Protein AF-A0A939VZM9-F1 (afdb_monomer_lite)

Sequence (76 aa):
MKYIDAHIHLNMKAKNPVRDLIENLEHAGCSGAVLILNSDAEKCCFFEHCNELLDSSLIWHIGMLVDLESPHKNEK

Secondary structure (DSSP, 8-state):
------EE---TTSSSHHHHHHHHHHHTT-SEEEEEE-SHHHHHHHHHTHHHHHHHHHHTT-EEEEEE--S-----

Foldseek 3Di:
DDAPEAEDEFPPVDPQSLVVVLVVCLVVVHLEYEYEQPDPSRVVSCVVCVVVNVVSCVVSNYHYHYHDPDPDDPPD

Structure (mmCIF, N/CA/C/O backbone):
data_AF-A0A939VZM9-F1
#
_entry.id   AF-A0A939VZM9-F1
#
loop_
_atom_site.group_PDB
_atom_site.id
_atom_site.type_symbol
_atom_site.label_atom_id
_atom_site.label_alt_id
_atom_site.label_comp_id
_atom_site.label_asym_id
_atom_site.label_entity_id
_atom_site.label_seq_id
_atom_site.pdbx_PDB_ins_code
_atom_site.Cartn_x
_atom_site.Cartn_y
_atom_site.Cartn_z
_atom_site.occupancy
_atom_site.B_iso_or_equiv
_atom_site.auth_seq_id
_atom_site.auth_comp_id
_atom_site.auth_asym_id
_atom_site.auth_atom_id
_atom_site.pdbx_PDB_model_num
ATOM 1 N N . MET A 1 1 ? 3.308 5.181 -19.881 1.00 48.41 1 MET A N 1
ATOM 2 C CA . MET A 1 1 ? 3.237 4.491 -18.578 1.00 48.41 1 MET A CA 1
ATOM 3 C C . MET A 1 1 ? 1.829 3.920 -18.466 1.00 48.41 1 MET A C 1
ATOM 5 O O . MET A 1 1 ? 0.889 4.700 -18.567 1.00 48.41 1 MET A O 1
ATOM 9 N N . LYS A 1 2 ? 1.649 2.591 -18.428 1.00 48.88 2 LYS A N 1
ATOM 10 C CA . LYS A 1 2 ? 0.321 2.000 -18.183 1.00 48.88 2 LYS A CA 1
ATOM 11 C C . LYS A 1 2 ? 0.083 2.095 -16.679 1.00 48.88 2 LYS A C 1
ATOM 13 O O . LYS A 1 2 ? 0.725 1.373 -15.927 1.00 48.88 2 LYS A O 1
ATOM 18 N N . TYR A 1 3 ? -0.782 3.010 -16.257 1.00 51.66 3 TYR A N 1
ATOM 19 C CA . TYR A 1 3 ? -1.281 3.003 -14.889 1.00 51.66 3 TYR A CA 1
ATOM 20 C C . TYR A 1 3 ? -2.244 1.827 -14.785 1.00 51.66 3 TYR A C 1
ATOM 22 O O . TYR A 1 3 ? -3.298 1.825 -15.420 1.00 51.66 3 TYR A O 1
ATOM 30 N N . ILE A 1 4 ? -1.822 0.782 -14.081 1.00 55.09 4 ILE A N 1
ATOM 31 C CA . ILE A 1 4 ? -2.754 -0.232 -13.613 1.00 55.09 4 ILE A CA 1
ATOM 32 C C . ILE A 1 4 ? -3.463 0.431 -12.440 1.00 55.09 4 ILE A C 1
ATOM 34 O O . ILE A 1 4 ? -2.825 0.808 -11.462 1.00 55.09 4 ILE A O 1
ATOM 38 N N . ASP A 1 5 ? -4.761 0.659 -12.600 1.00 54.62 5 ASP A N 1
ATOM 39 C CA . ASP A 1 5 ? -5.605 1.169 -11.530 1.00 54.62 5 ASP A CA 1
ATOM 40 C C . ASP A 1 5 ? -5.773 0.061 -10.488 1.00 54.62 5 ASP A C 1
ATOM 42 O O . ASP A 1 5 ? -6.630 -0.816 -10.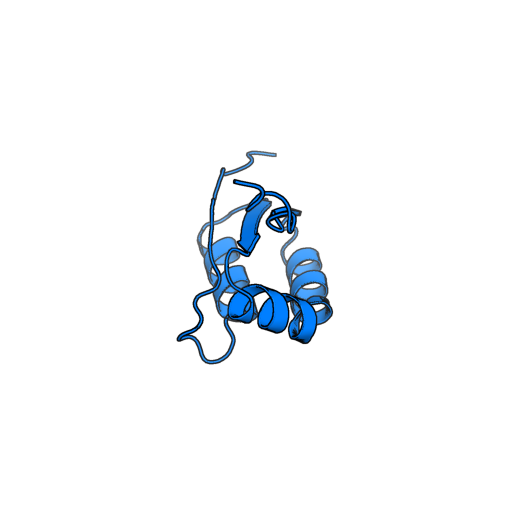605 1.00 54.62 5 ASP A O 1
ATOM 46 N N . ALA A 1 6 ? -4.847 0.024 -9.534 1.00 59.84 6 ALA A N 1
ATOM 47 C CA . ALA A 1 6 ? -4.858 -0.914 -8.431 1.00 59.84 6 ALA A CA 1
ATOM 48 C C . ALA A 1 6 ? -5.265 -0.151 -7.168 1.00 59.84 6 ALA A C 1
ATOM 50 O O . ALA A 1 6 ? -4.430 0.477 -6.515 1.00 59.84 6 ALA A O 1
ATOM 51 N N . HIS A 1 7 ? -6.561 -0.197 -6.857 1.00 72.50 7 HIS A N 1
ATOM 52 C CA . HIS A 1 7 ? -7.100 0.233 -5.570 1.00 72.50 7 HIS A CA 1
ATOM 53 C C . HIS A 1 7 ? -6.769 -0.834 -4.526 1.00 72.50 7 HIS A C 1
ATOM 55 O O . HIS A 1 7 ? -7.306 -1.945 -4.584 1.00 72.50 7 HIS A O 1
ATOM 61 N N . ILE A 1 8 ? -5.848 -0.529 -3.612 1.00 76.62 8 ILE A N 1
ATOM 62 C CA . ILE A 1 8 ? -5.321 -1.507 -2.652 1.00 76.62 8 ILE A CA 1
ATOM 63 C C . ILE A 1 8 ? -5.372 -0.945 -1.225 1.00 76.62 8 ILE A C 1
ATOM 65 O O . ILE A 1 8 ? -5.187 0.251 -1.002 1.00 76.62 8 ILE A O 1
ATOM 69 N N . HIS A 1 9 ? -5.614 -1.843 -0.267 1.00 84.56 9 HIS A N 1
ATOM 70 C CA . HIS A 1 9 ? -5.562 -1.618 1.179 1.00 84.56 9 HIS A CA 1
ATOM 71 C C . HIS A 1 9 ? -4.326 -2.285 1.792 1.00 84.56 9 HIS A C 1
ATOM 73 O O . HIS A 1 9 ? -3.805 -3.257 1.236 1.00 84.56 9 HIS A O 1
ATOM 79 N N . LEU A 1 10 ? -3.884 -1.825 2.967 1.00 86.38 10 LEU A N 1
ATOM 80 C CA . LEU A 1 10 ? -2.798 -2.501 3.680 1.00 86.38 10 LEU A CA 1
ATOM 81 C C . LEU A 1 10 ? -3.295 -3.820 4.276 1.00 86.38 10 LEU A C 1
ATOM 83 O O . LEU A 1 10 ? -4.296 -3.883 4.993 1.00 86.38 10 LEU A O 1
ATOM 87 N N . ASN A 1 11 ? -2.549 -4.894 4.036 1.00 88.38 11 ASN A N 1
ATOM 88 C CA . ASN A 1 11 ? -2.805 -6.172 4.679 1.00 88.38 11 ASN A CA 1
ATOM 89 C C . ASN A 1 11 ? -2.333 -6.131 6.138 1.00 88.38 11 ASN A C 1
ATOM 91 O O . ASN A 1 11 ? -1.233 -6.566 6.467 1.00 88.38 11 ASN A O 1
ATOM 95 N N . MET A 1 12 ? -3.192 -5.654 7.036 1.00 88.62 12 MET A N 1
ATOM 96 C CA . MET A 1 12 ? -2.874 -5.501 8.464 1.00 88.62 12 MET A CA 1
ATOM 97 C C . MET A 1 12 ? -2.628 -6.825 9.212 1.00 88.62 12 MET A C 1
ATOM 99 O O . MET A 1 12 ? -2.283 -6.813 10.391 1.00 88.62 12 MET A O 1
ATOM 103 N N . LYS A 1 13 ? -2.805 -7.978 8.552 1.00 89.06 13 LYS A N 1
ATOM 104 C CA . LYS A 1 13 ? -2.430 -9.298 9.088 1.00 89.06 13 LYS A CA 1
ATOM 105 C C . LYS A 1 13 ? -1.001 -9.699 8.713 1.00 89.06 13 LYS A C 1
ATOM 107 O O . LYS A 1 13 ? -0.485 -10.668 9.271 1.00 89.06 13 LYS A O 1
ATOM 112 N N . ALA A 1 14 ? -0.374 -9.002 7.766 1.00 87.25 14 ALA A N 1
ATOM 113 C CA . ALA A 1 14 ? 1.015 -9.225 7.402 1.00 87.25 14 ALA A CA 1
ATOM 114 C C . ALA A 1 14 ? 1.948 -8.754 8.524 1.00 87.25 14 ALA A C 1
ATOM 116 O O . ALA A 1 14 ? 1.662 -7.803 9.248 1.00 87.25 14 ALA A O 1
ATOM 117 N N . LYS A 1 15 ? 3.114 -9.399 8.634 1.00 86.38 15 LYS A N 1
ATOM 118 C CA . LYS A 1 15 ? 4.157 -8.998 9.590 1.00 86.38 15 LYS A CA 1
ATOM 119 C C . LYS A 1 15 ? 4.708 -7.595 9.293 1.00 86.38 15 LYS A C 1
ATOM 121 O O . LYS A 1 15 ? 5.122 -6.904 10.214 1.00 86.38 15 LYS A O 1
ATOM 126 N N . ASN A 1 16 ? 4.730 -7.209 8.017 1.00 85.69 16 ASN A N 1
ATOM 127 C CA . ASN A 1 16 ? 5.036 -5.861 7.547 1.00 85.69 16 ASN A CA 1
ATOM 128 C C . ASN A 1 16 ? 4.086 -5.540 6.370 1.00 85.69 16 ASN A C 1
ATOM 130 O O . ASN A 1 16 ? 4.361 -5.965 5.245 1.00 85.69 16 ASN A O 1
ATOM 134 N N . PRO A 1 17 ? 2.953 -4.856 6.624 1.00 89.19 17 PRO A N 1
ATOM 135 C CA . PRO A 1 17 ? 1.935 -4.570 5.608 1.00 89.19 17 PRO A CA 1
ATOM 136 C C . PRO A 1 17 ? 2.430 -3.717 4.433 1.00 89.19 17 PRO A C 1
ATOM 138 O O . PRO A 1 17 ? 1.969 -3.895 3.308 1.00 89.19 17 PRO A O 1
ATOM 141 N N . VAL A 1 18 ? 3.380 -2.810 4.675 1.00 85.81 18 VAL A N 1
ATOM 142 C CA . VAL A 1 18 ? 3.963 -1.938 3.643 1.00 85.81 18 VAL A CA 1
ATOM 143 C C . VAL A 1 18 ? 4.866 -2.723 2.699 1.00 85.81 18 VAL A C 1
ATOM 145 O O . VAL A 1 18 ? 4.784 -2.568 1.480 1.00 85.81 18 VAL A O 1
ATOM 148 N N . ARG A 1 19 ? 5.698 -3.609 3.246 1.00 86.44 19 ARG A N 1
ATOM 149 C CA . ARG A 1 19 ? 6.554 -4.470 2.430 1.00 86.44 19 ARG A CA 1
ATOM 150 C C . ARG A 1 19 ? 5.741 -5.456 1.591 1.00 86.44 19 ARG A C 1
ATOM 152 O O . ARG A 1 19 ? 6.025 -5.607 0.408 1.00 86.44 19 ARG A O 1
ATOM 159 N N . ASP A 1 20 ? 4.713 -6.060 2.189 1.00 90.31 20 ASP A N 1
ATOM 160 C CA . ASP A 1 20 ? 3.769 -6.946 1.491 1.00 90.31 20 ASP A CA 1
ATOM 161 C C . ASP A 1 20 ? 3.115 -6.229 0.297 1.00 90.31 20 ASP A C 1
ATOM 163 O O . ASP A 1 20 ? 3.047 -6.773 -0.802 1.00 90.31 20 ASP A O 1
ATOM 167 N N . LEU A 1 21 ? 2.704 -4.967 0.468 1.00 88.81 21 LEU A N 1
ATOM 168 C CA . LEU A 1 21 ? 2.150 -4.152 -0.616 1.00 88.81 21 LEU A CA 1
ATOM 169 C C . LEU A 1 21 ? 3.135 -3.982 -1.783 1.00 88.81 21 LEU A C 1
ATOM 171 O O . LEU A 1 21 ? 2.762 -4.218 -2.932 1.00 88.81 21 LEU A O 1
ATOM 175 N N . ILE A 1 22 ? 4.374 -3.567 -1.509 1.00 87.19 22 ILE A N 1
ATOM 176 C CA . ILE A 1 22 ? 5.359 -3.295 -2.566 1.00 87.19 22 ILE A CA 1
ATOM 177 C C . ILE A 1 22 ? 5.753 -4.573 -3.311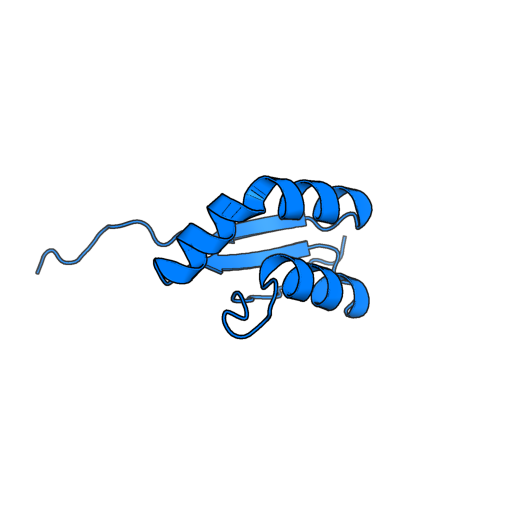 1.00 87.19 22 ILE A C 1
ATOM 179 O O . ILE A 1 22 ? 5.796 -4.555 -4.538 1.00 87.19 22 ILE A O 1
ATOM 183 N N . GLU A 1 23 ? 5.985 -5.679 -2.599 1.00 88.56 23 GLU A N 1
ATOM 184 C CA . GLU A 1 23 ? 6.304 -6.976 -3.217 1.00 88.56 23 GLU A CA 1
ATOM 185 C C . GLU A 1 23 ? 5.157 -7.448 -4.126 1.00 88.56 23 GLU A C 1
ATOM 187 O O . GLU A 1 23 ? 5.388 -7.911 -5.242 1.00 88.56 23 GLU A O 1
ATOM 192 N N . ASN A 1 24 ? 3.902 -7.252 -3.707 1.00 88.25 24 ASN A N 1
ATOM 193 C CA . ASN A 1 24 ? 2.743 -7.581 -4.537 1.00 88.25 24 ASN A CA 1
ATOM 194 C C . ASN A 1 24 ? 2.639 -6.694 -5.790 1.00 88.25 24 ASN A C 1
ATOM 196 O O . ASN A 1 24 ? 2.302 -7.190 -6.866 1.00 88.25 24 ASN A O 1
ATOM 200 N N . LEU A 1 25 ? 2.930 -5.396 -5.674 1.00 87.50 25 LEU A N 1
ATOM 201 C CA . LEU A 1 25 ? 2.913 -4.468 -6.810 1.00 87.50 25 LEU A CA 1
ATOM 202 C C . LEU A 1 25 ? 4.033 -4.755 -7.817 1.00 87.50 25 LEU A C 1
ATOM 204 O O . LEU A 1 25 ? 3.801 -4.686 -9.026 1.00 87.50 25 LEU A 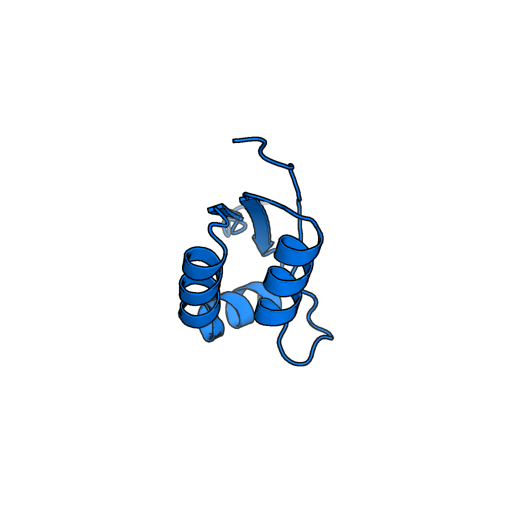O 1
ATOM 208 N N . GLU A 1 26 ? 5.220 -5.102 -7.326 1.00 87.50 26 GLU A N 1
ATOM 209 C CA . GLU A 1 26 ? 6.379 -5.478 -8.136 1.00 87.50 26 GLU A CA 1
ATOM 210 C C . GLU A 1 26 ? 6.116 -6.776 -8.903 1.00 87.50 26 GLU A C 1
ATOM 212 O O . GLU A 1 26 ? 6.189 -6.783 -10.134 1.00 87.50 26 GLU A O 1
ATOM 217 N N . HIS A 1 27 ? 5.669 -7.830 -8.214 1.00 88.50 27 HIS A N 1
ATOM 218 C CA . HIS A 1 27 ? 5.291 -9.095 -8.846 1.00 88.50 27 HIS A CA 1
ATOM 219 C C . HIS A 1 27 ? 4.167 -8.940 -9.881 1.00 88.50 27 HIS A C 1
ATOM 221 O O . HIS A 1 27 ? 4.136 -9.662 -10.880 1.00 88.50 27 HIS A O 1
ATOM 227 N N . ALA A 1 28 ? 3.240 -8.001 -9.668 1.00 85.56 28 ALA A N 1
ATOM 228 C CA . ALA A 1 28 ? 2.175 -7.693 -10.621 1.00 85.56 28 ALA A CA 1
ATOM 229 C C . ALA A 1 28 ? 2.653 -6.865 -11.833 1.00 85.56 28 ALA A C 1
ATOM 231 O O . ALA A 1 28 ? 1.900 -6.701 -12.797 1.00 85.56 28 ALA A O 1
ATOM 232 N N . GLY A 1 29 ? 3.882 -6.340 -11.812 1.00 86.88 29 GLY A N 1
ATOM 233 C CA . GLY A 1 29 ? 4.418 -5.464 -12.854 1.00 86.88 29 GLY A CA 1
ATOM 234 C C . GLY A 1 29 ? 3.749 -4.086 -12.889 1.00 86.88 29 GLY A C 1
ATOM 235 O O . GLY A 1 29 ? 3.668 -3.461 -13.952 1.00 86.88 29 GLY A O 1
ATOM 236 N N . CYS A 1 30 ? 3.228 -3.615 -11.754 1.00 84.50 30 CYS A N 1
ATOM 237 C CA . CYS A 1 30 ? 2.564 -2.320 -11.652 1.00 84.50 30 CYS A CA 1
ATOM 238 C C . CYS A 1 30 ? 3.586 -1.178 -11.686 1.00 84.50 30 CYS A C 1
ATOM 240 O O . CYS A 1 30 ? 4.548 -1.167 -10.931 1.00 84.50 30 CYS A O 1
ATOM 242 N N . SER A 1 31 ? 3.346 -0.162 -12.520 1.00 84.62 31 SER A N 1
ATOM 243 C CA . SER A 1 31 ? 4.131 1.089 -12.502 1.00 84.62 31 SER A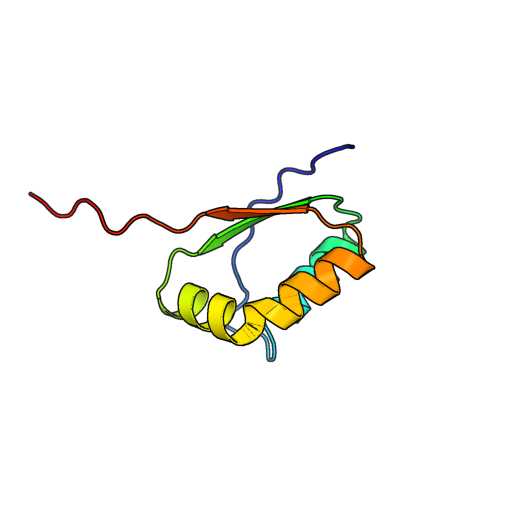 CA 1
ATOM 244 C C . SER A 1 31 ? 3.510 2.172 -11.612 1.00 84.62 31 SER A C 1
ATOM 246 O O . SER A 1 31 ? 4.069 3.258 -11.465 1.00 84.62 31 SER A O 1
ATOM 248 N N . GLY A 1 32 ? 2.339 1.902 -11.033 1.00 84.38 32 GLY A N 1
ATOM 249 C CA . GLY A 1 32 ? 1.733 2.765 -10.033 1.00 84.38 32 GLY A CA 1
ATOM 250 C C . GLY A 1 32 ? 0.520 2.143 -9.350 1.00 84.38 32 GLY A C 1
ATOM 251 O O . GLY A 1 32 ? -0.001 1.136 -9.828 1.00 84.38 32 GLY A O 1
ATOM 252 N N . ALA A 1 33 ? 0.114 2.734 -8.228 1.00 85.69 33 ALA A N 1
ATOM 253 C CA . ALA A 1 33 ? -0.981 2.262 -7.384 1.00 85.69 33 ALA A CA 1
ATOM 254 C C . ALA A 1 33 ? -1.682 3.414 -6.649 1.00 85.69 33 ALA A C 1
ATOM 256 O O . ALA A 1 33 ? -1.086 4.472 -6.417 1.00 85.69 33 ALA A O 1
ATOM 257 N N . VAL A 1 34 ? -2.933 3.176 -6.248 1.00 86.62 34 VAL A N 1
ATOM 258 C CA . VAL A 1 34 ? -3.692 4.054 -5.350 1.00 86.62 34 VAL A CA 1
ATOM 259 C C . VAL A 1 34 ? -3.896 3.319 -4.026 1.00 86.62 34 VAL A C 1
ATOM 261 O O . VAL A 1 34 ? -4.605 2.313 -3.963 1.00 86.62 34 VAL A O 1
ATOM 264 N N . LEU A 1 35 ? -3.248 3.812 -2.972 1.00 87.31 35 LEU A N 1
ATOM 265 C CA . LEU A 1 35 ? -3.352 3.276 -1.619 1.00 87.31 35 LEU A CA 1
ATOM 266 C C . LEU A 1 35 ? -4.476 3.988 -0.868 1.00 87.31 35 LEU A C 1
ATOM 268 O O . LEU A 1 35 ? -4.398 5.196 -0.649 1.00 87.31 35 LEU A O 1
ATOM 272 N N . ILE A 1 36 ? -5.492 3.237 -0.452 1.00 86.00 36 ILE A N 1
ATOM 273 C CA . ILE A 1 36 ? -6.646 3.764 0.283 1.00 86.00 36 ILE A CA 1
ATOM 274 C C . ILE A 1 36 ? -6.469 3.464 1.776 1.00 86.00 36 ILE A C 1
ATOM 276 O O . ILE A 1 36 ? -6.383 2.301 2.173 1.00 86.00 36 ILE A O 1
ATOM 280 N N . LEU A 1 37 ? -6.428 4.506 2.611 1.00 87.12 37 LEU A N 1
ATOM 281 C CA . LEU A 1 37 ? -6.221 4.400 4.061 1.00 87.12 37 LEU A CA 1
ATOM 282 C C . LEU A 1 37 ? -7.511 4.768 4.817 1.00 87.12 37 LEU A C 1
ATOM 284 O O . LEU A 1 37 ? -7.701 5.918 5.225 1.00 87.12 37 LEU A O 1
ATOM 288 N N . ASN A 1 38 ? -8.389 3.782 5.026 1.00 82.31 38 ASN A N 1
ATOM 289 C CA . ASN A 1 38 ? -9.746 3.985 5.564 1.00 82.31 38 ASN A CA 1
ATOM 290 C C . ASN A 1 38 ? -9.855 3.778 7.077 1.00 82.31 38 ASN A C 1
ATOM 292 O O . ASN A 1 38 ? -10.854 4.149 7.689 1.00 82.31 38 ASN A O 1
ATOM 296 N N . SER A 1 39 ? -8.845 3.188 7.711 1.00 85.44 39 SER A N 1
ATOM 297 C CA . SER A 1 39 ? -8.822 2.997 9.162 1.00 85.44 39 SER A CA 1
ATOM 298 C C . SER A 1 39 ? -7.651 3.715 9.819 1.00 85.44 39 SER A C 1
ATOM 300 O O . SER A 1 39 ? -6.586 3.880 9.224 1.00 85.44 39 SER A O 1
ATOM 302 N N . ASP A 1 40 ? -7.818 4.099 11.085 1.00 87.19 40 ASP A N 1
ATOM 303 C CA . ASP A 1 40 ? -6.724 4.684 11.871 1.00 87.19 40 ASP A CA 1
ATOM 304 C C . ASP A 1 40 ? -5.533 3.724 11.981 1.00 87.19 40 ASP A C 1
ATOM 306 O O . ASP A 1 40 ? -4.387 4.159 11.962 1.00 87.19 40 ASP A O 1
ATOM 310 N N . ALA A 1 41 ? -5.788 2.411 12.011 1.00 88.19 41 ALA A N 1
ATOM 311 C CA . ALA A 1 41 ? -4.741 1.394 12.004 1.00 88.19 41 ALA A CA 1
ATOM 312 C C . ALA A 1 41 ? -3.906 1.426 10.711 1.00 88.19 41 ALA A C 1
ATOM 314 O O . ALA A 1 41 ? -2.678 1.385 10.775 1.00 88.19 41 ALA A O 1
ATOM 315 N N . GLU A 1 42 ? -4.554 1.535 9.547 1.00 87.19 42 GLU A N 1
ATOM 316 C CA . GLU A 1 42 ? -3.861 1.674 8.261 1.00 87.19 42 GLU A CA 1
ATOM 317 C C . GLU A 1 42 ? -3.094 2.996 8.179 1.00 87.19 42 GLU A C 1
ATOM 319 O O . GLU A 1 42 ? -1.949 3.007 7.734 1.00 87.19 42 GLU A O 1
ATOM 324 N N . LYS A 1 43 ? -3.687 4.099 8.653 1.00 87.56 43 LYS A N 1
ATOM 325 C CA . LYS A 1 43 ? -3.035 5.418 8.686 1.00 87.56 43 LYS A CA 1
ATOM 326 C C . LYS A 1 43 ? -1.787 5.392 9.567 1.00 87.56 43 LYS A C 1
ATOM 328 O O . LYS A 1 43 ? -0.723 5.800 9.109 1.00 87.56 43 LYS A O 1
ATOM 333 N N . CYS A 1 44 ? -1.887 4.883 10.796 1.00 89.62 44 CYS A N 1
ATOM 334 C CA . 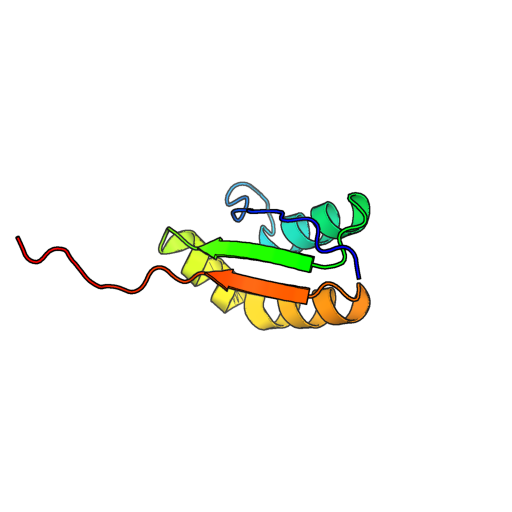CYS A 1 44 ? -0.742 4.753 11.698 1.00 89.62 44 CYS A CA 1
ATOM 335 C C . CYS A 1 44 ? 0.357 3.885 11.081 1.00 89.62 44 CYS A C 1
ATOM 337 O O . CYS A 1 44 ? 1.502 4.320 11.024 1.00 89.62 44 CYS A O 1
ATOM 339 N N . CYS A 1 45 ? 0.002 2.717 10.537 1.00 88.81 45 CYS A N 1
ATOM 340 C CA . CYS A 1 45 ? 0.964 1.826 9.889 1.00 88.81 45 CYS A CA 1
ATOM 341 C C . CYS A 1 45 ? 1.657 2.496 8.695 1.00 88.81 45 CYS A C 1
ATOM 343 O O . CYS A 1 45 ? 2.878 2.433 8.571 1.00 88.81 45 CYS A O 1
ATOM 345 N N . PHE A 1 46 ? 0.902 3.199 7.850 1.00 88.44 46 PHE A N 1
ATOM 346 C CA . PHE A 1 46 ? 1.464 3.965 6.745 1.00 88.44 46 PHE A CA 1
ATOM 347 C C . PHE A 1 46 ? 2.460 5.023 7.233 1.00 88.44 46 PHE A C 1
ATOM 349 O O . PHE A 1 46 ? 3.564 5.099 6.703 1.00 88.44 46 PHE A O 1
ATOM 356 N N . PHE A 1 47 ? 2.111 5.824 8.245 1.00 88.19 47 PHE A N 1
ATOM 357 C CA . PHE A 1 47 ? 2.996 6.884 8.740 1.00 88.19 47 PHE A CA 1
ATOM 358 C C . PHE A 1 47 ? 4.236 6.342 9.458 1.00 88.19 47 PHE A C 1
ATOM 360 O O . PHE A 1 47 ? 5.321 6.893 9.274 1.00 88.19 47 PHE A O 1
ATOM 367 N N . GLU A 1 48 ? 4.106 5.254 10.220 1.00 91.12 48 GLU A N 1
ATOM 368 C CA . GLU A 1 48 ? 5.232 4.570 10.872 1.00 91.12 48 GLU A CA 1
ATOM 369 C C . GLU A 1 48 ? 6.246 4.032 9.853 1.00 91.12 48 GLU A C 1
ATOM 371 O O . GLU A 1 48 ? 7.453 4.086 10.088 1.00 91.12 48 GLU A O 1
ATOM 376 N N . HIS A 1 49 ? 5.761 3.573 8.697 1.00 88.62 49 HIS A N 1
ATOM 377 C CA . HIS A 1 49 ? 6.567 2.942 7.649 1.00 88.62 49 HIS A CA 1
ATOM 378 C C . HIS A 1 49 ? 6.730 3.801 6.384 1.00 88.62 49 HIS A C 1
ATOM 380 O O . HIS A 1 49 ? 7.191 3.309 5.354 1.00 88.62 49 HIS A O 1
ATOM 386 N N . CYS A 1 50 ? 6.393 5.092 6.436 1.00 85.06 50 CYS A N 1
ATOM 387 C CA . CYS A 1 50 ? 6.330 5.953 5.249 1.00 85.06 50 CYS A CA 1
ATOM 388 C C . CYS A 1 50 ? 7.681 6.048 4.521 1.00 85.06 50 CYS A C 1
ATOM 390 O O . CYS A 1 50 ? 7.739 5.981 3.296 1.00 85.06 50 CYS A O 1
ATOM 392 N N . ASN A 1 51 ? 8.784 6.119 5.272 1.00 88.25 51 ASN A N 1
ATOM 393 C CA . ASN A 1 51 ? 10.125 6.153 4.685 1.00 88.25 51 ASN A CA 1
ATOM 394 C C . ASN A 1 51 ? 10.467 4.844 3.955 1.00 88.25 51 ASN A C 1
ATOM 396 O O . ASN A 1 51 ? 10.971 4.884 2.840 1.00 88.25 51 ASN A O 1
ATOM 400 N N . GLU A 1 52 ? 10.133 3.689 4.543 1.00 87.69 52 GLU A N 1
ATOM 401 C CA . GLU A 1 52 ? 10.356 2.372 3.926 1.00 87.69 52 GLU A CA 1
ATOM 402 C C . GLU A 1 52 ? 9.553 2.227 2.626 1.00 87.69 52 GLU A C 1
ATOM 404 O O . GLU A 1 52 ? 10.059 1.720 1.621 1.00 87.69 52 GLU A O 1
ATOM 409 N N . LEU A 1 53 ? 8.314 2.723 2.633 1.00 84.62 53 LEU A N 1
ATOM 410 C CA . LEU A 1 53 ? 7.441 2.748 1.468 1.00 84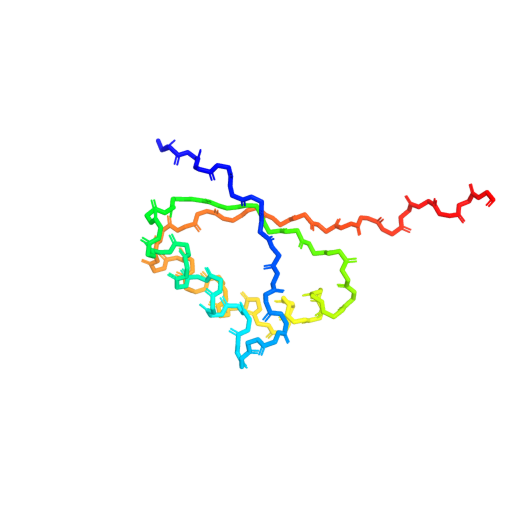.62 53 LEU A CA 1
ATOM 411 C C . LEU A 1 53 ? 8.025 3.626 0.346 1.00 84.62 53 LEU A C 1
ATOM 413 O O . LEU A 1 53 ? 8.076 3.197 -0.809 1.00 84.62 53 LEU A O 1
ATOM 417 N N . LEU A 1 54 ? 8.489 4.835 0.680 1.00 84.56 54 LEU A N 1
ATOM 418 C CA . LEU A 1 54 ? 9.089 5.769 -0.276 1.00 84.56 54 LEU A CA 1
ATOM 419 C C . LEU A 1 54 ? 10.378 5.206 -0.877 1.00 84.56 54 LEU A C 1
ATOM 421 O O . LEU A 1 54 ? 10.489 5.137 -2.102 1.00 84.56 54 LEU A O 1
ATOM 425 N N . ASP A 1 55 ? 11.303 4.732 -0.044 1.00 88.69 55 ASP A N 1
ATOM 426 C CA . ASP A 1 55 ? 12.571 4.151 -0.492 1.00 88.69 55 ASP A CA 1
ATOM 427 C C . ASP A 1 55 ? 12.337 2.960 -1.429 1.00 88.69 55 ASP A C 1
ATOM 429 O O . ASP A 1 55 ? 12.929 2.872 -2.508 1.00 88.69 55 ASP A O 1
ATOM 433 N N . SER A 1 56 ? 11.407 2.074 -1.065 1.00 84.38 56 SER A N 1
ATOM 434 C CA . SER A 1 56 ? 11.082 0.900 -1.877 1.00 84.38 56 SER A CA 1
ATOM 435 C C . SER A 1 56 ? 10.422 1.296 -3.200 1.00 84.38 56 SER A C 1
ATOM 437 O O . SER A 1 56 ? 10.790 0.787 -4.256 1.00 84.38 56 SER A O 1
ATOM 439 N N . SER A 1 57 ? 9.492 2.253 -3.184 1.00 82.62 57 SER A N 1
ATOM 440 C CA . SER A 1 57 ? 8.834 2.732 -4.406 1.00 82.62 57 SER A CA 1
ATOM 441 C C . SER A 1 57 ? 9.794 3.379 -5.407 1.00 82.62 57 SER A C 1
ATOM 443 O O . SER A 1 57 ? 9.596 3.244 -6.615 1.00 82.62 57 SER A O 1
ATOM 445 N N . LEU A 1 58 ? 10.868 4.017 -4.925 1.00 83.31 58 LEU A N 1
ATOM 446 C CA . LEU A 1 58 ? 11.921 4.585 -5.768 1.00 83.31 58 LEU A CA 1
ATOM 447 C C . LEU A 1 58 ? 12.776 3.502 -6.430 1.00 83.31 58 LEU A C 1
ATOM 449 O O . LEU A 1 58 ? 13.078 3.623 -7.616 1.00 83.31 58 LEU A O 1
ATOM 453 N N . ILE A 1 59 ? 13.129 2.445 -5.691 1.00 86.38 59 ILE A N 1
ATOM 454 C CA . ILE A 1 59 ? 13.884 1.293 -6.213 1.00 86.38 59 ILE A CA 1
ATOM 455 C C . ILE A 1 59 ? 13.094 0.587 -7.319 1.00 86.38 59 ILE A C 1
ATOM 457 O O . ILE A 1 59 ? 13.652 0.241 -8.358 1.00 86.38 59 ILE A O 1
ATOM 461 N N . TRP A 1 60 ? 11.792 0.402 -7.105 1.00 82.62 60 TRP A N 1
ATOM 462 C CA . TRP A 1 60 ? 10.923 -0.340 -8.021 1.00 82.62 60 TRP A CA 1
ATOM 463 C C . TRP A 1 60 ? 10.226 0.539 -9.068 1.00 82.62 60 TRP A C 1
ATOM 465 O O . TRP A 1 60 ? 9.479 0.030 -9.899 1.00 82.62 60 TRP A O 1
ATOM 475 N N . HIS A 1 61 ? 10.479 1.852 -9.062 1.00 85.69 61 HIS A N 1
ATOM 476 C CA . HIS A 1 61 ? 9.860 2.835 -9.959 1.00 85.69 61 HIS A CA 1
ATOM 477 C C . HIS A 1 61 ? 8.316 2.802 -9.960 1.00 85.69 61 HIS A C 1
ATOM 479 O O . HIS A 1 61 ? 7.681 2.955 -11.007 1.00 85.69 61 HIS A O 1
ATOM 485 N N . ILE A 1 62 ? 7.710 2.626 -8.783 1.00 84.56 62 ILE A N 1
ATOM 486 C CA . ILE A 1 62 ? 6.254 2.558 -8.596 1.00 84.56 62 ILE A CA 1
ATOM 487 C C . ILE A 1 62 ? 5.742 3.923 -8.131 1.00 84.56 62 ILE A C 1
ATOM 489 O O . ILE A 1 62 ? 6.064 4.378 -7.036 1.00 84.56 62 ILE A O 1
ATOM 493 N N . GLY A 1 63 ? 4.906 4.582 -8.934 1.00 85.50 63 GLY A N 1
ATOM 494 C CA . GLY A 1 63 ? 4.226 5.808 -8.507 1.00 85.50 63 GLY A CA 1
ATOM 495 C C . GLY A 1 63 ? 3.061 5.508 -7.561 1.00 85.50 63 GLY A C 1
ATOM 496 O O . GLY A 1 63 ? 2.170 4.747 -7.922 1.00 85.50 63 GLY A O 1
ATOM 497 N N . MET A 1 64 ? 3.012 6.129 -6.383 1.00 85.94 64 MET A N 1
ATOM 498 C CA . MET A 1 64 ? 1.886 5.963 -5.456 1.00 85.94 64 MET A CA 1
ATOM 499 C C . MET A 1 64 ? 1.084 7.244 -5.283 1.00 85.94 64 MET A C 1
ATOM 501 O O . MET A 1 64 ? 1.638 8.313 -5.028 1.00 85.94 64 MET A O 1
ATOM 505 N N . LEU A 1 65 ? -0.235 7.104 -5.369 1.00 86.31 65 LEU A N 1
ATOM 506 C CA . LEU A 1 65 ? -1.193 8.071 -4.853 1.00 86.31 65 LEU A CA 1
ATOM 507 C C . LEU A 1 65 ? -1.763 7.519 -3.551 1.00 86.31 65 LEU A C 1
ATOM 509 O O . LEU A 1 65 ? -2.076 6.334 -3.469 1.00 86.31 65 LEU A O 1
ATOM 513 N N . VAL A 1 66 ? -1.885 8.369 -2.539 1.00 86.44 66 VAL A N 1
ATOM 514 C CA . VAL A 1 66 ? -2.432 7.983 -1.237 1.00 86.44 66 VAL A CA 1
ATOM 515 C C . VAL A 1 66 ? -3.735 8.736 -1.036 1.00 86.44 66 VAL A C 1
ATOM 517 O O . VAL A 1 66 ? -3.738 9.969 -1.029 1.00 86.44 66 VAL A O 1
ATOM 520 N N . ASP A 1 67 ? -4.823 7.990 -0.884 1.00 85.81 67 ASP A N 1
ATOM 521 C CA . ASP A 1 67 ? -6.124 8.523 -0.507 1.00 85.81 67 ASP A CA 1
ATOM 522 C C . ASP A 1 67 ? -6.276 8.429 1.015 1.00 85.81 67 ASP A C 1
ATOM 524 O O . ASP A 1 67 ? -6.391 7.347 1.600 1.00 85.81 67 ASP A O 1
ATOM 528 N N . LEU A 1 68 ? -6.196 9.592 1.660 1.00 79.69 68 LEU A N 1
ATOM 529 C CA . LEU A 1 68 ? -6.476 9.764 3.076 1.00 79.69 68 LEU A CA 1
ATOM 530 C C . LEU A 1 68 ? -7.915 10.254 3.182 1.00 79.69 68 LEU A C 1
ATOM 532 O O . LEU A 1 68 ? -8.187 11.401 2.819 1.00 79.69 68 LEU A O 1
ATOM 536 N N . GLU A 1 69 ? -8.818 9.435 3.731 1.00 69.00 69 GLU A N 1
ATOM 537 C CA . GLU A 1 69 ? -10.158 9.921 4.058 1.00 69.00 69 GLU A CA 1
ATOM 538 C C . GLU A 1 69 ? -10.044 11.200 4.899 1.00 69.00 69 GLU A C 1
ATOM 540 O O . GLU A 1 69 ? -9.476 11.208 6.001 1.00 69.00 69 GLU A O 1
ATOM 545 N N . SER A 1 70 ? -10.571 12.298 4.353 1.00 54.25 70 SER A N 1
ATOM 546 C CA . SER A 1 70 ? -10.621 13.576 5.048 1.00 54.25 70 SER A CA 1
ATOM 547 C C . SER A 1 70 ? -11.582 13.447 6.237 1.00 54.25 70 SER A C 1
ATOM 549 O O . SER A 1 70 ? -12.680 12.918 6.057 1.00 54.25 70 SER A O 1
ATOM 551 N N . PRO A 1 71 ? -11.238 13.938 7.441 1.00 54.03 71 PRO A N 1
ATOM 552 C CA . PRO A 1 71 ? -12.058 13.780 8.647 1.00 54.03 71 PRO A CA 1
ATOM 553 C C . PRO A 1 71 ? -13.402 14.553 8.652 1.00 54.03 71 PRO A C 1
ATOM 555 O O . PRO A 1 71 ? -13.906 14.915 9.712 1.00 54.03 71 PRO A O 1
ATOM 558 N N . HIS A 1 72 ? -14.047 14.800 7.507 1.00 50.47 72 HIS A N 1
ATOM 559 C CA . HIS A 1 72 ? -15.289 15.572 7.422 1.00 50.47 72 HIS A CA 1
ATOM 560 C C . HIS A 1 72 ? -16.444 14.811 6.757 1.00 50.47 72 HIS A C 1
ATOM 562 O O . HIS A 1 72 ? -16.554 14.792 5.533 1.00 50.47 72 HIS A O 1
ATOM 568 N N . LYS A 1 73 ? -17.377 14.309 7.585 1.00 44.53 73 LYS A N 1
ATOM 569 C CA . LYS A 1 73 ? -18.780 14.790 7.699 1.00 44.53 73 LYS A CA 1
ATOM 570 C C . LYS A 1 73 ? -19.668 13.778 8.446 1.00 44.53 73 LYS A C 1
ATOM 572 O O . LYS A 1 73 ? -20.527 13.142 7.851 1.00 44.53 73 LYS A O 1
ATOM 577 N N . ASN A 1 74 ? -19.537 13.726 9.772 1.00 42.88 74 ASN A N 1
ATOM 578 C CA . ASN A 1 74 ? -20.683 13.444 10.647 1.00 42.88 74 ASN A CA 1
ATOM 579 C C . ASN A 1 74 ? -21.135 14.765 11.286 1.00 42.88 74 ASN A C 1
ATOM 581 O O . ASN A 1 74 ? -21.063 14.957 12.493 1.00 42.88 74 ASN A O 1
ATOM 585 N N . GLU A 1 75 ? -21.559 15.706 10.444 1.00 46.38 75 GLU A N 1
ATOM 586 C CA . GLU A 1 75 ? -22.562 16.692 10.843 1.00 46.38 75 GLU A CA 1
ATOM 587 C C . GLU A 1 75 ? -23.883 16.234 10.224 1.00 46.38 75 GLU A C 1
ATOM 589 O O . GLU A 1 75 ? -24.196 16.599 9.088 1.00 46.38 75 GLU A O 1
ATOM 594 N N . LYS A 1 76 ? -24.607 15.363 10.935 1.00 40.94 76 LYS A N 1
ATOM 595 C CA . LYS A 1 76 ? -26.072 15.258 10.916 1.00 40.94 76 LYS A CA 1
ATOM 596 C C . LYS A 1 76 ? -26.569 14.321 12.005 1.00 40.94 76 LYS A C 1
ATOM 598 O O . LYS A 1 76 ? -26.008 13.213 12.121 1.00 40.94 76 LYS A O 1
#

pLDDT: mean 79.79, std 14.04, range [40.94, 91.12]

Radius of gyration: 13.06 Å; chains: 1; bounding box: 40×26×31 Å